Protein AF-A0A0F9JG13-F1 (afdb_monomer_lite)

InterPro domains:
  IPR002711 HNH endonuclease [PF01844] (122-160)
  IPR003615 HNH nuclease [SM00507] (109-158)
  IPR003615 HNH nuclease [cd00085] (122-160)

Radius of gyration: 22.83 Å; chains: 1; bounding box: 49×35×65 Å

Secondary structure (DSSP, 8-state):
----HHHH-B-SSSSBHHHHHHHHHHHHHTTSS----HHHHHHHHHHHHHHHHHH-HHHHHHHHHHHHTS-HHHHHHHHHHHHHHHHTHHHHHHHHHHHHTT-PPPPHHHHHHHHHHH-SB-TTTSSBP-EEEESS-GGGT--SSGGGEEEE-HHHHHHHTTS-THHHH----------

Foldseek 3Di:
DDDDCQQQPDFPDLDGNVVVVVVVVVVVVVPDDPDDPPVSVVVVVVVVVVVCCVVPVVVVVVVVVVVVPDPPVVVVVVVVVVVVCVVCQQQVVQVVVCVVVVHDGADSVLVVVQCVVAPQAAPQHRHGFRYKAFQQDVVNVGDNGNVRIHGHHPRVNVSCPNPHCCVRVPDDDRDDDDD

Structure (mmCIF, N/CA/C/O backbone):
data_AF-A0A0F9JG13-F1
#
_entry.id   AF-A0A0F9JG13-F1
#
loop_
_atom_site.group_PDB
_atom_site.id
_atom_site.type_symbol
_atom_site.label_atom_id
_atom_site.label_alt_id
_atom_site.label_comp_id
_atom_site.label_asym_id
_atom_site.label_entity_id
_atom_site.label_seq_id
_atom_site.pdbx_PDB_ins_code
_atom_site.Cartn_x
_atom_site.Cartn_y
_atom_site.Cartn_z
_atom_site.occupancy
_atom_site.B_iso_or_equiv
_atom_site.auth_seq_id
_atom_site.auth_comp_id
_atom_site.auth_asym_id
_atom_site.auth_atom_id
_atom_site.pdbx_PDB_model_num
ATOM 1 N N . GLN A 1 1 ? 19.042 -7.240 26.999 1.00 54.34 1 GLN A N 1
ATOM 2 C CA . GLN A 1 1 ? 18.610 -5.931 26.451 1.00 54.34 1 GLN A CA 1
ATOM 3 C C . GLN A 1 1 ? 17.111 -5.802 26.655 1.00 54.34 1 GLN A C 1
ATOM 5 O O . GLN A 1 1 ? 16.398 -6.739 26.314 1.00 54.34 1 GLN A O 1
ATOM 10 N N . GLN A 1 2 ? 16.645 -4.695 27.234 1.00 53.12 2 GLN A N 1
ATOM 11 C CA . GLN A 1 2 ? 15.216 -4.392 27.319 1.00 53.12 2 GLN A CA 1
ATOM 12 C C . GLN A 1 2 ? 14.778 -3.782 25.984 1.00 53.12 2 GLN A C 1
ATOM 14 O O . GLN A 1 2 ? 15.395 -2.830 25.510 1.00 53.12 2 GLN A O 1
ATOM 19 N N . HIS A 1 3 ? 13.766 -4.363 25.346 1.00 50.25 3 HIS A N 1
ATOM 20 C CA . HIS A 1 3 ? 13.196 -3.842 24.106 1.00 50.25 3 HIS A CA 1
ATOM 21 C C . HIS A 1 3 ? 11.785 -3.356 24.401 1.00 50.25 3 HIS A C 1
ATOM 23 O O . HIS A 1 3 ? 10.940 -4.142 24.826 1.00 50.25 3 HIS A O 1
ATOM 29 N N . ASP A 1 4 ? 11.533 -2.072 24.162 1.00 53.94 4 ASP A N 1
ATOM 30 C CA . ASP A 1 4 ? 10.196 -1.502 24.277 1.00 53.94 4 ASP A CA 1
ATOM 31 C C . ASP A 1 4 ? 9.314 -2.055 23.146 1.00 53.94 4 ASP A C 1
ATOM 33 O O . ASP A 1 4 ? 9.562 -1.828 21.957 1.00 53.94 4 ASP A O 1
ATOM 37 N N . THR A 1 5 ? 8.289 -2.825 23.504 1.00 51.59 5 THR A N 1
ATOM 38 C CA . THR A 1 5 ? 7.343 -3.418 22.553 1.00 51.59 5 THR A CA 1
ATOM 39 C C . THR A 1 5 ? 6.406 -2.394 21.921 1.00 51.59 5 THR A C 1
ATOM 41 O O . THR A 1 5 ? 5.788 -2.714 20.911 1.00 51.59 5 THR A O 1
ATOM 44 N N . HIS A 1 6 ? 6.303 -1.180 22.467 1.00 47.06 6 HIS A N 1
ATOM 45 C CA . HIS A 1 6 ? 5.580 -0.068 21.852 1.00 47.06 6 HIS A CA 1
ATOM 46 C C . HIS A 1 6 ? 6.357 0.500 20.658 1.00 47.06 6 HIS A C 1
ATOM 48 O O . HIS A 1 6 ? 5.788 0.729 19.595 1.00 47.06 6 HIS A O 1
ATOM 54 N N . ILE A 1 7 ? 7.679 0.628 20.803 1.00 50.12 7 ILE A N 1
ATOM 55 C CA . ILE A 1 7 ? 8.580 1.100 19.741 1.00 50.12 7 ILE A CA 1
ATOM 56 C C . ILE A 1 7 ? 8.850 -0.013 18.722 1.00 50.12 7 ILE A C 1
ATOM 58 O O . ILE A 1 7 ? 8.889 0.218 17.516 1.00 50.12 7 ILE A O 1
ATOM 62 N N . THR A 1 8 ? 9.034 -1.248 19.193 1.00 50.69 8 THR A N 1
ATOM 63 C CA . THR A 1 8 ? 9.422 -2.367 18.325 1.00 50.69 8 THR A CA 1
ATOM 64 C C . THR A 1 8 ? 8.219 -3.135 17.773 1.00 50.69 8 THR A C 1
ATOM 66 O O . THR A 1 8 ? 8.295 -3.654 16.668 1.00 50.69 8 THR A O 1
ATOM 69 N N . GLY A 1 9 ? 7.071 -3.170 18.447 1.00 51.19 9 GLY A N 1
ATOM 70 C CA . GLY A 1 9 ? 5.891 -3.937 18.032 1.00 51.19 9 GLY A CA 1
ATOM 71 C C . GLY A 1 9 ? 5.963 -5.437 18.371 1.00 51.19 9 GLY A C 1
ATOM 72 O O . GLY A 1 9 ? 7.039 -6.032 18.499 1.00 51.19 9 GLY A O 1
ATOM 73 N N . ARG A 1 10 ? 4.789 -6.070 18.511 1.00 49.38 10 ARG A N 1
ATOM 74 C CA . ARG A 1 10 ? 4.607 -7.515 18.767 1.00 49.38 10 ARG A CA 1
ATOM 75 C C . ARG A 1 10 ? 4.435 -8.327 17.479 1.00 49.38 10 ARG A C 1
ATOM 77 O O . ARG A 1 10 ? 3.738 -7.894 16.559 1.00 49.38 10 ARG A O 1
ATOM 84 N N . TYR A 1 11 ? 5.013 -9.528 17.444 1.00 51.22 11 TYR A N 1
ATOM 85 C CA . TYR A 1 11 ? 4.751 -10.544 16.413 1.00 51.22 11 TYR A CA 1
ATOM 86 C C . TYR A 1 11 ? 3.853 -11.657 16.980 1.00 51.22 11 TYR A C 1
ATOM 88 O O . TYR A 1 11 ? 3.540 -11.659 18.164 1.00 51.22 11 TYR A O 1
ATOM 96 N N . ALA A 1 12 ? 3.399 -12.587 16.132 1.00 48.59 12 ALA A N 1
ATOM 97 C CA . ALA A 1 12 ? 2.543 -13.717 16.525 1.00 48.59 12 ALA A CA 1
ATOM 98 C C . ALA A 1 12 ? 3.195 -14.680 17.546 1.00 48.59 12 ALA A C 1
ATOM 100 O O . ALA A 1 12 ? 2.508 -15.501 18.146 1.00 48.59 12 ALA A O 1
ATOM 101 N N . SER A 1 13 ? 4.512 -14.589 17.747 1.00 50.50 13 SER A N 1
ATOM 102 C CA . SER A 1 13 ? 5.234 -15.230 18.845 1.00 50.50 13 SER A CA 1
ATOM 103 C C . SER A 1 13 ? 5.288 -14.284 20.048 1.00 50.50 13 SER A C 1
ATOM 105 O O . SER A 1 13 ? 5.313 -13.070 19.885 1.00 50.50 13 SER A O 1
ATOM 107 N N . TYR A 1 14 ? 5.362 -14.815 21.268 1.00 55.53 14 TYR A N 1
ATOM 108 C CA . TYR A 1 14 ? 5.444 -14.058 22.530 1.00 55.53 14 TYR A CA 1
ATOM 109 C C . TYR A 1 14 ? 6.688 -13.132 22.676 1.00 55.53 14 TYR A C 1
ATOM 111 O O . TYR A 1 14 ? 7.057 -12.768 23.786 1.00 55.53 14 TYR A O 1
ATOM 119 N N . ARG A 1 15 ? 7.366 -12.753 21.582 1.00 56.88 15 ARG A N 1
ATOM 120 C CA . ARG A 1 15 ? 8.582 -11.929 21.533 1.00 56.88 15 ARG A CA 1
ATOM 121 C C . ARG A 1 15 ? 8.359 -10.608 20.778 1.00 56.88 15 ARG A C 1
ATOM 123 O O . ARG A 1 15 ? 7.473 -10.487 19.932 1.00 56.88 15 ARG A O 1
ATOM 130 N N . CYS A 1 16 ? 9.191 -9.604 21.069 1.00 64.19 16 CYS A N 1
ATOM 131 C CA . CYS A 1 16 ? 9.202 -8.335 20.332 1.00 64.19 16 CYS A CA 1
ATOM 132 C C . CYS A 1 16 ? 9.786 -8.494 18.909 1.00 64.19 16 CYS A C 1
ATOM 134 O O . CYS A 1 16 ? 10.457 -9.488 18.599 1.00 64.19 16 CYS A O 1
ATOM 136 N N . LYS A 1 17 ? 9.558 -7.497 18.041 1.00 61.84 17 LYS A N 1
ATOM 137 C CA . LYS A 1 17 ? 10.073 -7.442 16.655 1.00 61.84 17 LYS A CA 1
ATOM 138 C C . LYS A 1 17 ? 11.575 -7.648 16.554 1.00 61.84 17 LYS A C 1
ATOM 140 O O . LYS A 1 17 ? 12.013 -8.422 15.710 1.00 61.84 17 LYS A O 1
ATOM 145 N N . GLU A 1 18 ? 12.352 -6.986 17.406 1.00 65.50 18 GLU A N 1
ATOM 146 C CA . GLU A 1 18 ? 13.815 -7.051 17.344 1.00 65.50 18 GLU A CA 1
ATOM 147 C C . GLU A 1 18 ? 14.339 -8.428 17.764 1.00 65.50 18 GLU A C 1
ATOM 149 O O . GLU A 1 18 ? 15.128 -9.034 17.042 1.00 65.50 18 GLU A O 1
ATOM 154 N N . CYS A 1 19 ? 13.805 -9.009 18.842 1.00 67.38 19 CYS A N 1
ATOM 155 C CA . CYS A 1 19 ? 14.145 -10.378 19.237 1.00 67.38 19 CYS A CA 1
ATOM 156 C C . CYS A 1 19 ? 13.753 -11.414 18.169 1.00 67.38 19 CYS A C 1
ATOM 158 O O . CYS A 1 19 ? 14.489 -12.367 17.936 1.00 67.38 19 CYS A O 1
ATOM 160 N N . THR A 1 20 ? 12.614 -11.226 17.498 1.00 67.94 20 THR A N 1
ATOM 161 C CA . THR A 1 20 ? 12.147 -12.140 16.441 1.00 67.94 20 THR A CA 1
ATOM 162 C C . THR A 1 20 ? 13.020 -12.057 15.185 1.00 67.94 20 THR A C 1
ATOM 164 O O . THR A 1 20 ? 13.311 -13.082 14.567 1.00 67.94 20 THR A O 1
ATOM 167 N N . LYS A 1 21 ? 13.461 -10.849 14.803 1.00 68.56 21 LYS A N 1
ATOM 168 C CA . LYS A 1 21 ? 14.398 -10.645 13.687 1.00 68.56 21 LYS A CA 1
ATOM 169 C C . LYS A 1 21 ? 15.750 -11.294 13.959 1.00 68.56 21 LYS A C 1
ATOM 171 O O . LYS A 1 21 ? 16.298 -11.901 13.044 1.00 68.56 21 LYS A O 1
ATOM 176 N N . GLU A 1 22 ? 16.265 -11.181 15.181 1.00 66.94 22 GLU A N 1
ATOM 177 C CA . GLU A 1 22 ? 17.553 -11.773 15.547 1.00 66.94 22 GLU A CA 1
ATOM 178 C C . GLU A 1 22 ? 17.496 -13.304 15.490 1.00 66.94 22 GLU A C 1
ATOM 180 O O . GLU A 1 22 ? 18.314 -13.922 14.814 1.00 66.94 22 GLU A O 1
ATOM 185 N N . ASP A 1 23 ? 16.465 -13.917 16.080 1.00 65.81 23 ASP A N 1
ATOM 186 C CA . ASP A 1 23 ? 16.258 -15.370 16.019 1.00 65.81 23 ASP A CA 1
ATOM 187 C C . ASP A 1 23 ? 16.153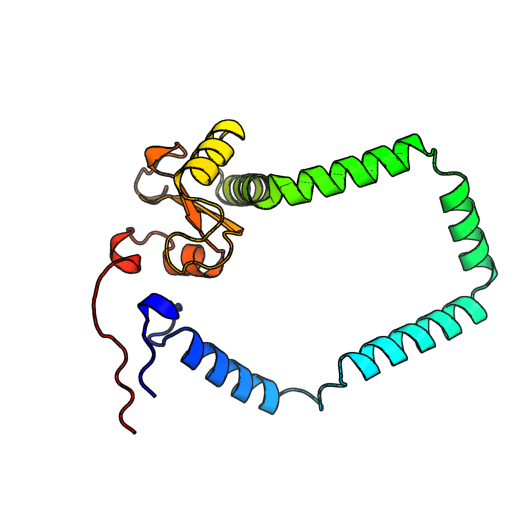 -15.864 14.560 1.00 65.81 23 ASP A C 1
ATOM 189 O O . ASP A 1 23 ? 16.778 -16.856 14.174 1.00 65.81 23 ASP A O 1
ATOM 193 N N . ALA A 1 24 ? 15.397 -15.149 13.717 1.00 64.12 24 ALA A N 1
ATOM 194 C CA . ALA A 1 24 ? 15.260 -15.466 12.296 1.00 64.12 24 ALA A CA 1
ATOM 195 C C . ALA A 1 24 ? 16.578 -15.282 11.527 1.00 64.12 24 ALA A C 1
ATOM 197 O O . ALA A 1 24 ? 16.895 -16.089 10.654 1.00 64.12 24 ALA A O 1
ATOM 198 N N . ARG A 1 25 ? 17.366 -14.252 11.858 1.00 62.47 25 ARG A N 1
ATOM 199 C CA . ARG A 1 25 ? 18.692 -14.000 11.282 1.00 62.47 25 ARG A CA 1
ATOM 200 C C . ARG A 1 25 ? 19.663 -15.119 11.650 1.00 62.47 25 ARG A C 1
ATOM 202 O O . ARG A 1 25 ? 20.322 -15.631 10.752 1.00 62.47 25 ARG A O 1
ATOM 209 N N . VAL A 1 26 ? 19.708 -15.550 12.911 1.00 60.06 26 VAL A N 1
ATOM 210 C CA . VAL A 1 26 ? 20.551 -16.668 13.372 1.00 60.06 26 VAL A CA 1
ATOM 211 C C . VAL A 1 26 ? 20.172 -17.970 12.659 1.00 60.06 26 VAL A C 1
ATOM 213 O O . VAL A 1 26 ? 21.039 -18.653 12.113 1.00 60.06 26 VAL A O 1
ATOM 216 N N . GLN A 1 27 ? 18.876 -18.286 12.574 1.00 58.69 27 GLN A N 1
ATOM 217 C CA . GLN A 1 27 ? 18.400 -19.481 11.866 1.00 58.69 27 GLN A CA 1
ATOM 218 C C . GLN A 1 27 ? 18.644 -19.431 10.350 1.00 58.69 27 GLN A C 1
ATOM 220 O O . GLN A 1 27 ? 18.899 -20.466 9.734 1.00 58.69 27 GLN A O 1
ATOM 225 N N . TYR A 1 28 ? 18.553 -18.249 9.739 1.00 56.16 28 TYR A N 1
ATOM 226 C CA . TYR A 1 28 ? 18.817 -18.046 8.316 1.00 56.16 28 TYR A CA 1
ATOM 227 C C . TYR A 1 28 ? 20.315 -18.160 8.009 1.00 56.16 28 TYR A C 1
ATOM 229 O O . TYR A 1 28 ? 20.697 -18.914 7.120 1.00 56.16 28 TYR A O 1
ATOM 237 N N . VAL A 1 29 ? 21.180 -17.497 8.782 1.00 56.84 29 VAL A N 1
ATOM 238 C CA . VAL A 1 29 ? 22.645 -17.573 8.628 1.00 56.84 29 VAL A CA 1
ATOM 239 C C . VAL A 1 29 ? 23.152 -19.012 8.785 1.00 56.84 29 VAL A C 1
ATOM 241 O O . VAL A 1 29 ? 24.059 -19.415 8.065 1.00 56.84 29 VAL A O 1
ATOM 244 N N . ALA A 1 30 ? 22.517 -19.822 9.636 1.00 55.44 30 ALA A N 1
ATOM 245 C CA . ALA A 1 30 ? 22.840 -21.240 9.793 1.00 55.44 30 ALA A CA 1
ATOM 246 C C . ALA A 1 30 ? 22.446 -22.136 8.593 1.00 55.44 30 ALA A C 1
ATOM 248 O O . ALA A 1 30 ? 22.933 -23.261 8.501 1.00 55.44 30 ALA A O 1
ATOM 249 N N . LYS A 1 31 ? 21.564 -21.686 7.684 1.00 53.22 31 LYS A N 1
ATOM 250 C CA . LYS A 1 31 ? 20.985 -22.524 6.610 1.00 53.22 31 LYS A CA 1
ATOM 251 C C . LYS A 1 31 ? 21.450 -22.192 5.192 1.00 53.22 31 LYS A C 1
ATOM 253 O O . LYS A 1 31 ? 21.249 -23.019 4.303 1.00 53.22 31 LYS A O 1
ATOM 258 N N . VAL A 1 32 ? 22.019 -21.014 4.932 1.00 47.81 32 VAL A N 1
ATOM 259 C CA . VAL A 1 32 ? 22.288 -20.564 3.555 1.00 47.81 32 VAL A CA 1
ATOM 260 C C . VAL A 1 32 ? 23.791 -20.445 3.294 1.00 47.81 32 VAL A C 1
ATOM 262 O O . VAL A 1 32 ? 24.503 -19.774 4.035 1.00 47.81 32 VAL A O 1
ATOM 265 N N . ARG A 1 33 ? 24.250 -21.092 2.206 1.00 46.41 33 ARG A N 1
ATOM 266 C CA . ARG A 1 33 ? 25.529 -20.865 1.493 1.00 46.41 33 ARG A CA 1
ATOM 267 C C . ARG A 1 33 ? 25.949 -19.386 1.602 1.00 46.41 33 ARG A C 1
ATOM 269 O O . ARG A 1 33 ? 25.053 -18.550 1.463 1.00 46.41 33 ARG A O 1
ATOM 276 N N . PRO A 1 34 ? 27.244 -19.051 1.816 1.00 49.06 34 PRO A N 1
ATOM 277 C CA . PRO A 1 34 ? 27.669 -17.690 2.144 1.00 49.06 34 PRO A CA 1
ATOM 278 C C . PRO A 1 34 ? 27.003 -16.677 1.207 1.00 49.06 34 PRO A C 1
ATOM 280 O O . PRO A 1 34 ? 27.058 -16.865 -0.015 1.00 49.06 34 PRO A O 1
ATOM 283 N N . PRO A 1 35 ? 26.305 -15.664 1.754 1.00 55.06 35 PRO A N 1
ATOM 284 C CA . PRO A 1 35 ? 25.582 -14.716 0.934 1.00 55.06 35 PRO A CA 1
ATOM 285 C C . PRO A 1 35 ? 26.617 -13.916 0.156 1.00 55.06 35 PRO A C 1
ATOM 287 O O . PRO A 1 35 ? 27.359 -13.127 0.736 1.00 55.06 35 PRO A O 1
ATOM 290 N N . LEU A 1 36 ? 26.666 -14.137 -1.158 1.00 55.62 36 LEU A N 1
ATOM 291 C CA . LEU A 1 36 ? 27.327 -13.208 -2.065 1.00 55.62 36 LEU A CA 1
ATOM 292 C C . LEU A 1 36 ? 26.831 -11.799 -1.719 1.00 55.62 36 LEU A C 1
ATOM 294 O O . LEU A 1 36 ? 25.626 -11.579 -1.547 1.00 55.62 36 LEU A O 1
ATOM 298 N N . SER A 1 37 ? 27.755 -10.857 -1.591 1.00 60.16 37 SER A N 1
ATOM 299 C CA . SER A 1 37 ? 27.453 -9.450 -1.373 1.00 60.16 37 SER A CA 1
ATOM 300 C C . SER A 1 37 ? 26.514 -8.921 -2.462 1.00 60.16 37 SER A C 1
ATOM 302 O O . SER A 1 37 ? 26.417 -9.453 -3.575 1.00 60.16 37 SER A O 1
ATOM 304 N N . SER A 1 38 ? 25.805 -7.833 -2.156 1.00 56.41 38 SER A N 1
ATOM 305 C CA . SER A 1 38 ? 24.952 -7.160 -3.144 1.00 56.41 38 SER A CA 1
ATOM 306 C C . SER A 1 38 ? 25.746 -6.774 -4.398 1.00 56.41 38 SER A C 1
ATOM 308 O O . SER A 1 38 ? 25.213 -6.803 -5.506 1.00 56.41 38 SER A O 1
ATOM 310 N N . GLU A 1 39 ? 27.022 -6.449 -4.230 1.00 56.78 39 GLU A N 1
ATOM 311 C CA . GLU A 1 39 ? 27.979 -6.109 -5.275 1.00 56.78 39 GLU A CA 1
ATOM 312 C C . GLU A 1 39 ? 28.338 -7.333 -6.124 1.00 56.78 39 GLU A C 1
ATOM 314 O O . GLU A 1 39 ? 28.243 -7.246 -7.346 1.00 56.78 39 GLU A O 1
ATOM 319 N N . GLU A 1 40 ? 28.618 -8.491 -5.520 1.00 57.44 40 GLU A N 1
ATOM 320 C CA . GLU A 1 40 ? 28.856 -9.754 -6.239 1.00 57.44 40 GLU A CA 1
ATOM 321 C C . GLU A 1 40 ? 27.613 -10.221 -7.011 1.00 57.44 40 GLU A C 1
ATOM 323 O O . GLU A 1 40 ? 27.715 -10.649 -8.162 1.00 57.44 40 GLU A O 1
ATOM 328 N N . LEU A 1 41 ? 26.412 -10.064 -6.441 1.00 60.94 41 LEU A N 1
ATOM 329 C CA . LEU A 1 41 ? 25.151 -10.368 -7.129 1.00 60.94 41 LEU A CA 1
ATOM 330 C C . LEU A 1 41 ? 24.887 -9.421 -8.312 1.00 60.94 41 LEU A C 1
ATOM 332 O O . LEU A 1 41 ? 24.406 -9.853 -9.364 1.00 60.94 41 LEU A O 1
ATOM 336 N N . LYS A 1 42 ? 25.196 -8.125 -8.164 1.00 64.50 42 LYS A N 1
ATOM 337 C CA . LYS A 1 42 ? 25.101 -7.132 -9.251 1.00 64.50 42 LYS A CA 1
ATOM 338 C C . LYS A 1 42 ? 26.146 -7.393 -10.336 1.00 64.50 42 LYS A C 1
ATOM 340 O O . LYS A 1 42 ? 25.822 -7.250 -11.514 1.00 64.50 42 LYS A O 1
ATOM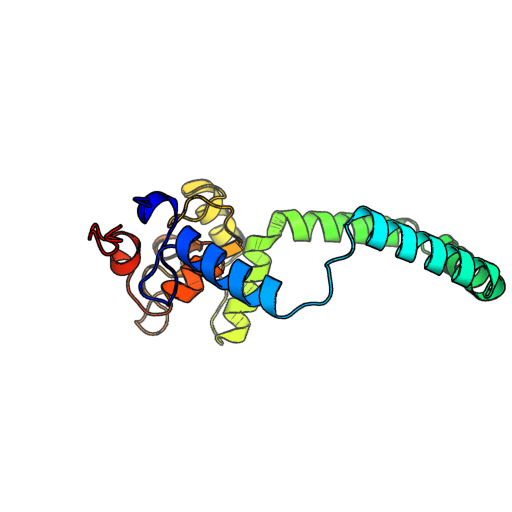 345 N N . MET A 1 43 ? 27.370 -7.755 -9.957 1.00 61.50 43 MET A N 1
ATOM 346 C CA . MET A 1 43 ? 28.476 -8.038 -10.872 1.00 61.50 43 MET A CA 1
ATOM 347 C C . MET A 1 43 ? 28.182 -9.291 -11.696 1.00 61.50 43 MET A C 1
ATOM 349 O O . MET A 1 43 ? 28.171 -9.210 -12.920 1.00 61.50 43 MET A O 1
ATOM 353 N N . ASN A 1 44 ? 27.750 -10.374 -11.046 1.00 73.94 44 ASN A N 1
ATOM 354 C CA . ASN A 1 44 ? 27.308 -11.601 -11.709 1.00 73.94 44 ASN A CA 1
ATOM 355 C C . ASN A 1 44 ? 26.115 -11.343 -12.653 1.00 73.94 44 ASN A C 1
ATOM 357 O O . ASN A 1 44 ? 26.091 -11.813 -13.787 1.00 73.94 44 ASN A O 1
ATOM 361 N N . ARG A 1 45 ? 25.152 -10.491 -12.258 1.00 74.00 45 ARG A N 1
ATOM 362 C CA . ARG A 1 45 ? 24.063 -10.066 -13.157 1.00 74.00 45 ARG A CA 1
ATOM 363 C C . ARG A 1 45 ? 24.580 -9.302 -14.378 1.00 74.00 45 ARG A C 1
ATOM 365 O O . ARG A 1 45 ? 24.112 -9.562 -15.481 1.00 74.00 45 ARG A O 1
ATOM 372 N N . ARG A 1 46 ? 25.506 -8.356 -14.202 1.00 76.50 46 ARG A N 1
ATOM 373 C CA . ARG A 1 46 ? 26.082 -7.570 -15.308 1.00 76.50 46 ARG A CA 1
ATOM 374 C C . ARG A 1 46 ? 26.878 -8.448 -16.264 1.00 76.50 46 ARG A C 1
ATOM 376 O O . ARG A 1 46 ? 26.713 -8.312 -17.472 1.00 76.50 46 ARG A O 1
ATOM 383 N N . GLU A 1 47 ? 27.695 -9.348 -15.734 1.00 79.19 47 GLU A N 1
ATOM 384 C CA . GLU A 1 47 ? 28.480 -10.308 -16.510 1.00 79.19 47 GLU A CA 1
ATOM 385 C C . GLU A 1 47 ? 27.575 -11.269 -17.279 1.00 79.19 47 GLU A C 1
ATOM 387 O O . GLU A 1 47 ? 27.740 -11.434 -18.487 1.00 79.19 47 GLU A O 1
ATOM 392 N N . TYR A 1 48 ? 26.550 -11.814 -16.619 1.00 77.50 48 TYR A N 1
ATOM 393 C CA . TYR A 1 48 ? 25.524 -12.632 -17.257 1.00 77.50 48 TYR A CA 1
ATOM 394 C C . TYR A 1 48 ? 24.782 -11.864 -18.357 1.00 77.50 48 TYR A C 1
ATOM 396 O O . TYR A 1 48 ? 24.643 -12.361 -19.472 1.00 77.50 48 TYR A O 1
ATOM 404 N N . GLU A 1 49 ? 24.323 -10.639 -18.087 1.00 78.81 49 GLU A N 1
ATOM 405 C CA . GLU A 1 49 ? 23.634 -9.811 -19.079 1.00 78.81 49 GLU A CA 1
ATOM 406 C C . GLU A 1 49 ? 24.546 -9.463 -20.260 1.00 78.81 49 GLU A C 1
ATOM 408 O O . GLU A 1 49 ? 24.088 -9.475 -21.404 1.00 78.81 49 GLU A O 1
ATOM 413 N N . TYR A 1 50 ? 25.826 -9.178 -20.012 1.00 84.94 50 TYR A N 1
ATOM 414 C CA . TYR A 1 50 ? 26.819 -8.937 -21.053 1.00 84.94 50 TYR A CA 1
ATOM 415 C C . TYR A 1 50 ? 27.039 -10.190 -21.909 1.00 84.94 50 TYR A C 1
ATOM 417 O O . TYR A 1 50 ? 26.897 -10.124 -23.132 1.00 84.94 50 TYR A O 1
ATOM 425 N N . ALA A 1 51 ? 27.301 -11.342 -21.284 1.00 83.75 51 ALA A N 1
ATOM 426 C CA . ALA A 1 51 ? 27.479 -12.621 -21.965 1.00 83.75 51 ALA A CA 1
ATOM 427 C C . ALA A 1 51 ? 26.227 -13.021 -22.763 1.00 83.75 51 ALA A C 1
ATOM 429 O O . ALA A 1 51 ? 26.331 -13.442 -23.918 1.00 83.75 51 ALA A O 1
ATOM 430 N N . TRP A 1 52 ? 25.032 -12.814 -22.202 1.00 85.38 52 TRP A N 1
ATOM 431 C CA . TRP A 1 52 ? 23.756 -13.066 -22.870 1.00 85.38 52 TRP A CA 1
ATOM 432 C C . TRP A 1 52 ? 23.557 -12.140 -24.072 1.00 85.38 52 TRP A C 1
ATOM 434 O O . TRP A 1 52 ? 23.227 -12.609 -25.158 1.00 85.38 52 TRP A O 1
ATOM 444 N N . ARG A 1 53 ? 23.805 -10.830 -23.927 1.00 88.56 53 ARG A N 1
ATOM 445 C CA . ARG A 1 53 ? 23.681 -9.859 -25.031 1.00 88.56 53 ARG A CA 1
ATOM 446 C C . ARG A 1 53 ? 24.682 -10.141 -26.149 1.00 88.56 53 ARG A C 1
ATOM 448 O O . ARG A 1 53 ? 24.307 -10.057 -27.317 1.00 88.56 53 ARG A O 1
ATOM 455 N N . LYS A 1 54 ? 25.922 -10.502 -25.796 1.00 91.19 54 LYS A N 1
ATOM 456 C CA . LYS A 1 54 ? 26.991 -10.867 -26.739 1.00 91.19 54 LYS A CA 1
ATOM 457 C C . LYS A 1 54 ? 26.654 -12.146 -27.508 1.00 91.19 54 LYS A C 1
ATOM 459 O O . LYS A 1 54 ? 26.868 -12.195 -28.713 1.00 91.19 54 LYS A O 1
ATOM 464 N N . SER A 1 55 ? 26.082 -13.144 -26.833 1.00 86.06 55 SER A N 1
ATOM 465 C CA . SER A 1 55 ? 25.656 -14.412 -27.447 1.00 86.06 55 SER A CA 1
ATOM 466 C C . SER A 1 55 ? 24.290 -14.350 -28.149 1.00 86.06 55 SER A C 1
ATOM 468 O O . SER A 1 55 ? 23.978 -15.235 -28.937 1.00 86.06 55 SER A O 1
ATOM 470 N N . ASN A 1 56 ? 23.471 -13.312 -27.918 1.00 89.94 56 ASN A N 1
ATOM 471 C CA . ASN A 1 56 ? 22.128 -13.160 -28.506 1.00 89.94 56 ASN A CA 1
ATOM 472 C C . ASN A 1 56 ? 21.926 -11.805 -29.239 1.00 89.94 56 ASN A C 1
ATOM 474 O O . ASN A 1 56 ? 20.939 -11.101 -28.979 1.00 89.94 56 ASN A O 1
ATOM 478 N N . PRO A 1 57 ? 22.797 -11.411 -30.190 1.00 91.44 57 PRO A N 1
ATOM 479 C CA . PRO A 1 57 ? 22.779 -10.070 -30.789 1.00 91.44 57 PRO A CA 1
ATOM 480 C C . PRO A 1 57 ? 21.526 -9.784 -31.630 1.00 91.44 57 PRO A C 1
ATOM 482 O O . PRO A 1 57 ? 21.078 -8.640 -31.731 1.00 91.44 57 PRO A O 1
ATOM 485 N N . GLU A 1 58 ? 20.935 -10.806 -32.249 1.00 91.12 58 GLU A N 1
ATOM 486 C CA . GLU A 1 58 ? 19.696 -10.663 -33.017 1.00 91.12 58 GLU A CA 1
ATOM 487 C C . GLU A 1 58 ? 18.492 -10.383 -32.103 1.00 91.12 58 GLU A C 1
ATOM 489 O O . GLU A 1 58 ? 17.733 -9.445 -32.351 1.00 91.12 58 GLU A O 1
ATOM 494 N N . LYS A 1 59 ? 18.360 -11.112 -30.984 1.00 88.00 59 LYS A N 1
ATOM 495 C CA . LYS A 1 59 ? 17.285 -10.887 -30.001 1.00 88.00 59 LYS A CA 1
ATOM 496 C C . LYS A 1 59 ? 17.372 -9.494 -29.386 1.00 88.00 59 LYS A C 1
ATOM 498 O O . LYS A 1 59 ? 16.349 -8.824 -29.255 1.00 88.00 59 LYS A O 1
ATOM 503 N N . VAL A 1 60 ? 18.583 -9.027 -29.065 1.00 89.88 60 VAL A N 1
ATOM 504 C CA . VAL A 1 60 ? 18.813 -7.661 -28.562 1.00 89.88 60 VAL A CA 1
ATOM 505 C C . VAL A 1 60 ? 18.338 -6.620 -29.580 1.00 89.88 60 VAL A C 1
ATOM 507 O O . VAL A 1 60 ? 17.584 -5.712 -29.220 1.00 89.88 60 VAL A O 1
ATOM 510 N N . ARG A 1 61 ? 18.705 -6.773 -30.861 1.00 91.75 61 ARG A N 1
ATOM 511 C CA . ARG A 1 61 ? 18.224 -5.899 -31.946 1.00 91.75 61 ARG A CA 1
ATOM 512 C C . ARG A 1 61 ? 16.703 -5.956 -32.092 1.00 91.75 61 ARG A C 1
ATOM 514 O O . ARG A 1 61 ? 16.064 -4.909 -32.204 1.00 91.75 61 ARG A O 1
ATOM 521 N N . GLY A 1 62 ? 16.117 -7.149 -32.011 1.00 90.62 62 GLY A N 1
ATOM 522 C CA . GLY A 1 62 ? 14.672 -7.360 -32.037 1.00 90.62 62 GLY A CA 1
ATOM 523 C C . GLY A 1 62 ? 13.942 -6.644 -30.897 1.00 90.62 62 GLY A C 1
ATOM 524 O O . GLY A 1 62 ? 12.927 -5.991 -31.135 1.00 90.62 62 GLY A O 1
ATOM 525 N N . TYR A 1 63 ? 14.469 -6.689 -29.670 1.00 83.44 63 TYR A N 1
ATOM 526 C CA . TYR A 1 63 ? 13.916 -5.939 -28.537 1.00 83.44 63 TYR A CA 1
ATOM 527 C C . TYR A 1 63 ? 14.054 -4.425 -28.712 1.00 83.44 63 TYR A C 1
ATOM 529 O O . TYR A 1 63 ? 13.091 -3.698 -28.469 1.00 83.44 63 TYR A O 1
ATOM 537 N N . ALA A 1 64 ? 15.210 -3.945 -29.180 1.00 86.38 64 ALA A N 1
ATOM 538 C CA . ALA A 1 64 ? 15.432 -2.524 -29.438 1.00 86.38 64 ALA A CA 1
ATOM 539 C C . ALA A 1 64 ? 14.494 -1.978 -30.529 1.00 86.38 64 ALA A C 1
ATOM 541 O O . ALA A 1 64 ? 14.020 -0.847 -30.423 1.00 86.38 64 ALA A O 1
ATOM 542 N N . ARG A 1 65 ? 14.199 -2.778 -31.564 1.00 90.25 65 ARG A N 1
ATOM 543 C CA . ARG A 1 65 ? 13.204 -2.449 -32.595 1.00 90.25 65 ARG A CA 1
ATOM 544 C C . ARG A 1 65 ? 11.797 -2.376 -31.998 1.00 90.25 65 ARG A C 1
ATOM 546 O O . ARG A 1 65 ? 11.179 -1.319 -32.063 1.00 90.25 65 ARG A O 1
ATOM 553 N N . LYS A 1 66 ? 11.358 -3.429 -31.294 1.00 87.31 66 LYS A N 1
ATOM 554 C CA . LYS A 1 66 ? 10.053 -3.466 -30.604 1.00 87.31 66 LYS A CA 1
ATOM 555 C C . LYS A 1 66 ? 9.861 -2.298 -29.635 1.00 87.31 66 LYS A C 1
ATOM 557 O O . LYS A 1 66 ? 8.742 -1.838 -29.448 1.00 87.31 66 LYS A O 1
ATOM 562 N N . TYR A 1 67 ? 10.924 -1.842 -28.971 1.00 82.69 67 TYR A N 1
ATOM 563 C CA . TYR A 1 67 ? 10.857 -0.688 -28.077 1.00 82.69 67 TYR A CA 1
ATOM 564 C C . TYR A 1 67 ? 10.719 0.635 -28.843 1.00 82.69 67 TYR A C 1
ATOM 566 O O . TYR A 1 67 ? 9.910 1.466 -28.446 1.00 82.69 67 TYR A O 1
ATOM 574 N N . ARG A 1 68 ? 11.456 0.818 -29.949 1.00 84.75 68 ARG A N 1
ATOM 575 C CA . ARG A 1 68 ? 11.365 2.014 -30.809 1.00 84.75 68 ARG A CA 1
ATOM 576 C C . ARG A 1 68 ? 10.014 2.148 -31.511 1.00 84.75 68 ARG A C 1
ATOM 578 O O . ARG A 1 68 ? 9.516 3.256 -31.650 1.00 84.75 68 ARG A O 1
ATOM 585 N N . GLU A 1 69 ? 9.418 1.028 -31.904 1.00 89.25 69 GLU A N 1
ATOM 586 C CA . GLU A 1 69 ? 8.092 0.976 -32.534 1.00 89.25 69 GLU A CA 1
ATOM 587 C C . GLU A 1 69 ? 6.948 1.259 -31.548 1.00 89.25 69 GLU A C 1
ATOM 589 O O . GLU A 1 69 ? 5.818 1.505 -31.970 1.00 89.25 69 GLU A O 1
ATOM 594 N N . LYS A 1 70 ? 7.197 1.242 -30.226 1.00 85.56 70 LYS A N 1
ATOM 595 C CA . LYS A 1 70 ? 6.159 1.595 -29.252 1.00 85.56 70 LYS A CA 1
ATOM 596 C C . LYS A 1 70 ? 5.819 3.081 -29.378 1.00 85.56 70 LYS A C 1
ATOM 598 O O . LYS A 1 70 ? 6.698 3.921 -29.183 1.00 85.56 70 LYS A O 1
ATOM 603 N N . PRO A 1 71 ? 4.537 3.430 -29.587 1.00 89.75 71 PRO A N 1
ATOM 604 C CA . PRO A 1 71 ? 4.112 4.820 -29.583 1.00 89.75 71 PRO A CA 1
ATOM 605 C C . PRO A 1 71 ? 4.506 5.506 -28.273 1.00 89.75 71 PRO A C 1
ATOM 607 O O . PRO A 1 71 ? 4.244 4.971 -27.188 1.00 89.75 71 PRO A O 1
ATOM 610 N N . LYS A 1 72 ? 5.080 6.714 -28.361 1.00 85.12 72 LYS A N 1
ATOM 611 C CA . LYS A 1 72 ? 5.442 7.528 -27.185 1.00 85.12 72 LYS A CA 1
ATOM 612 C C . LYS A 1 72 ? 4.263 7.682 -26.216 1.00 85.12 72 LYS A C 1
ATOM 614 O O . LYS A 1 72 ? 4.455 7.589 -25.009 1.00 85.12 72 LYS A O 1
ATOM 619 N N . SER A 1 73 ? 3.040 7.812 -26.735 1.00 87.19 73 SER A N 1
ATOM 620 C CA . SER A 1 73 ? 1.804 7.877 -25.944 1.00 87.19 73 SER A CA 1
ATOM 621 C C . SER A 1 73 ? 1.597 6.661 -25.034 1.00 87.19 73 SER A C 1
ATOM 623 O O . SER A 1 73 ? 1.232 6.826 -23.873 1.00 87.19 73 SER A O 1
ATOM 625 N N . LYS A 1 74 ? 1.893 5.439 -25.501 1.00 85.81 74 LYS A N 1
ATOM 626 C CA . LYS A 1 74 ? 1.800 4.220 -24.675 1.00 85.81 74 LYS A CA 1
ATOM 627 C C . LYS A 1 74 ? 2.865 4.186 -23.580 1.00 85.81 74 LYS A C 1
ATOM 629 O O . LYS A 1 74 ? 2.594 3.700 -22.483 1.00 85.81 74 LYS A O 1
ATOM 634 N N . ILE A 1 75 ? 4.065 4.695 -23.864 1.00 84.31 75 ILE A N 1
ATOM 635 C CA . ILE A 1 75 ? 5.142 4.801 -22.870 1.00 84.31 75 ILE A CA 1
ATOM 636 C C . ILE A 1 75 ? 4.739 5.801 -21.785 1.00 84.31 75 ILE A C 1
ATOM 638 O O . ILE A 1 75 ? 4.758 5.451 -20.607 1.00 84.31 75 ILE A O 1
ATOM 642 N N . LEU A 1 76 ? 4.298 6.998 -22.179 1.00 84.88 76 LEU A N 1
ATOM 643 C CA . LEU A 1 76 ? 3.805 8.022 -21.258 1.00 84.88 76 LEU A CA 1
ATOM 644 C C . LEU A 1 76 ? 2.644 7.492 -20.412 1.00 84.88 76 LEU A C 1
ATOM 646 O O . LEU A 1 76 ? 2.706 7.564 -19.191 1.00 84.88 76 LEU A O 1
ATOM 650 N N . ALA A 1 77 ? 1.652 6.841 -21.027 1.00 88.12 77 ALA A N 1
ATOM 651 C CA . ALA A 1 77 ? 0.550 6.208 -20.304 1.00 88.12 77 ALA A CA 1
ATOM 652 C C . ALA A 1 77 ? 1.034 5.155 -19.292 1.00 88.12 77 ALA A C 1
ATOM 654 O O . ALA A 1 77 ? 0.498 5.067 -18.187 1.00 88.12 77 ALA A O 1
ATOM 655 N N . SER A 1 78 ? 2.065 4.370 -19.629 1.00 87.25 78 SER A N 1
ATOM 656 C CA . SER A 1 78 ? 2.666 3.414 -18.693 1.00 87.25 78 SER A CA 1
ATOM 657 C C . SER A 1 78 ? 3.356 4.105 -17.518 1.00 87.25 78 SER A C 1
ATOM 659 O O . SER A 1 78 ? 3.266 3.600 -16.401 1.00 87.25 78 SER A O 1
ATOM 661 N N . VAL A 1 79 ? 4.071 5.206 -17.750 1.00 87.69 79 VAL A N 1
ATOM 662 C CA . VAL A 1 79 ? 4.752 5.962 -16.688 1.00 87.69 79 VAL A CA 1
ATOM 663 C C . VAL A 1 79 ? 3.723 6.619 -15.774 1.00 87.69 79 VAL A C 1
ATOM 665 O O . VAL A 1 79 ? 3.787 6.433 -14.561 1.00 87.69 79 VAL A O 1
ATOM 668 N N . THR A 1 80 ? 2.719 7.287 -16.346 1.00 91.75 80 THR A N 1
ATOM 669 C CA . THR A 1 80 ? 1.606 7.886 -15.599 1.00 91.75 80 THR A CA 1
ATOM 670 C C . THR A 1 80 ? 0.872 6.840 -14.767 1.00 91.75 80 THR A C 1
ATOM 672 O O . THR A 1 80 ? 0.628 7.057 -13.584 1.00 91.75 80 THR A O 1
ATOM 675 N N . ARG A 1 81 ? 0.590 5.661 -15.342 1.00 90.88 81 ARG A N 1
ATOM 676 C CA . ARG A 1 81 ? -0.032 4.547 -14.614 1.00 90.88 81 ARG A CA 1
ATOM 677 C C . ARG A 1 81 ? 0.826 4.079 -13.443 1.00 90.88 81 ARG A C 1
ATOM 679 O O . ARG A 1 81 ? 0.284 3.871 -12.365 1.00 90.88 81 ARG A O 1
ATOM 686 N N . ARG A 1 82 ? 2.138 3.904 -13.637 1.00 90.88 82 ARG A N 1
ATOM 687 C CA . ARG A 1 82 ? 3.047 3.476 -12.559 1.00 90.88 82 ARG A CA 1
ATOM 688 C C . ARG A 1 82 ? 3.087 4.488 -11.423 1.00 90.88 82 ARG A C 1
ATOM 690 O O . ARG A 1 82 ? 2.969 4.087 -10.273 1.00 90.88 82 ARG A O 1
ATOM 697 N N . ARG A 1 83 ? 3.201 5.778 -11.750 1.00 93.06 83 ARG A N 1
ATOM 698 C CA . ARG A 1 83 ? 3.184 6.854 -10.755 1.00 93.06 83 ARG A CA 1
ATOM 699 C C . ARG A 1 83 ? 1.878 6.844 -9.966 1.00 93.06 83 ARG A C 1
ATOM 701 O O . ARG A 1 83 ? 1.906 6.757 -8.750 1.00 93.06 83 ARG A O 1
ATOM 708 N N . TRP A 1 84 ? 0.745 6.779 -10.664 1.00 92.94 84 TRP A N 1
ATOM 709 C CA . TRP A 1 84 ? -0.561 6.675 -10.018 1.00 92.94 84 TRP A CA 1
ATOM 710 C C . TRP A 1 84 ? -0.666 5.447 -9.102 1.00 92.94 84 TRP A C 1
ATOM 712 O O . TRP A 1 84 ? -1.158 5.562 -7.986 1.00 92.94 84 TRP A O 1
ATOM 722 N N . GLN A 1 85 ? -0.175 4.279 -9.530 1.00 93.31 85 GLN A N 1
ATOM 723 C CA . GLN A 1 85 ? -0.175 3.065 -8.703 1.00 93.31 85 GLN A CA 1
ATOM 724 C C . GLN A 1 85 ? 0.687 3.206 -7.448 1.00 93.31 85 GLN A C 1
ATOM 726 O O . GLN A 1 85 ? 0.313 2.686 -6.400 1.00 93.31 85 GLN A O 1
ATOM 731 N N . GLN A 1 86 ? 1.826 3.888 -7.558 1.00 90.75 86 GLN A N 1
ATOM 732 C CA . GLN A 1 86 ? 2.708 4.157 -6.429 1.00 90.75 86 GLN A CA 1
ATOM 733 C C . GLN A 1 86 ? 2.036 5.103 -5.429 1.00 90.75 86 GLN A C 1
ATOM 735 O O . GLN A 1 86 ? 1.927 4.755 -4.256 1.00 90.75 86 GLN A O 1
ATOM 740 N N . ASP A 1 87 ? 1.487 6.217 -5.913 1.00 90.75 87 ASP A N 1
ATOM 741 C CA . ASP A 1 87 ? 0.792 7.213 -5.088 1.00 90.75 87 ASP A CA 1
ATOM 742 C C . ASP A 1 87 ? -0.486 6.634 -4.446 1.00 90.75 87 ASP A C 1
ATOM 744 O O . ASP A 1 87 ? -0.891 7.037 -3.363 1.00 90.75 87 ASP A O 1
ATOM 748 N N . ASN A 1 88 ? -1.117 5.641 -5.085 1.00 94.44 88 ASN A N 1
ATOM 749 C CA . ASN A 1 88 ? -2.351 5.001 -4.615 1.00 94.44 88 ASN A CA 1
ATOM 750 C C . ASN A 1 88 ? -2.108 3.578 -4.082 1.00 94.44 88 ASN A C 1
ATOM 752 O O . ASN A 1 88 ? -3.022 2.749 -4.070 1.00 94.44 88 ASN A O 1
ATOM 756 N N . ARG A 1 89 ? -0.887 3.258 -3.633 1.00 95.19 89 ARG A N 1
ATOM 757 C CA . ARG A 1 89 ? -0.520 1.902 -3.194 1.00 95.19 89 ARG A CA 1
ATOM 758 C C . ARG A 1 89 ? -1.419 1.371 -2.072 1.00 95.19 89 ARG A C 1
ATOM 760 O O . ARG A 1 89 ? -1.856 0.224 -2.143 1.00 95.19 89 ARG A O 1
ATOM 767 N N . VAL A 1 90 ? -1.713 2.189 -1.057 1.00 95.88 90 VAL A N 1
ATOM 768 C CA . VAL A 1 90 ? -2.582 1.805 0.076 1.00 95.88 90 VAL A CA 1
ATOM 769 C C . VAL A 1 90 ? -3.998 1.486 -0.407 1.00 95.88 90 VAL A C 1
ATOM 771 O O . VAL A 1 90 ? -4.545 0.445 -0.048 1.00 95.88 90 VAL A O 1
ATOM 774 N N . TYR A 1 91 ? -4.553 2.323 -1.288 1.00 96.56 91 TYR A N 1
ATOM 775 C CA . TYR A 1 91 ? -5.861 2.105 -1.912 1.00 96.56 91 TYR A CA 1
ATOM 776 C C . TYR A 1 91 ? -5.904 0.807 -2.732 1.00 96.56 91 TYR A C 1
ATOM 778 O O . TYR A 1 91 ? -6.827 0.007 -2.593 1.00 96.56 91 TYR A O 1
ATOM 786 N N . LEU A 1 92 ? -4.878 0.545 -3.545 1.00 96.19 92 LEU A N 1
ATOM 787 C CA . LEU A 1 92 ? -4.806 -0.680 -4.345 1.00 96.19 92 LEU A CA 1
ATOM 788 C C . LEU A 1 92 ? -4.682 -1.938 -3.480 1.00 96.19 92 LEU A C 1
ATOM 790 O O . LEU A 1 92 ? -5.336 -2.944 -3.762 1.00 96.19 92 LEU A O 1
ATOM 794 N N . ASN A 1 93 ? -3.893 -1.877 -2.406 1.00 95.62 93 ASN A N 1
ATOM 795 C CA . ASN A 1 93 ? -3.785 -2.975 -1.450 1.00 95.62 93 ASN A CA 1
ATOM 796 C C . ASN A 1 93 ? -5.107 -3.210 -0.712 1.00 95.62 93 ASN A C 1
ATOM 798 O O . ASN A 1 93 ? -5.493 -4.361 -0.531 1.00 95.62 93 ASN A O 1
ATOM 802 N N . GLN A 1 94 ? -5.826 -2.147 -0.346 1.00 95.06 94 GLN A N 1
ATOM 803 C CA . GLN A 1 94 ? -7.155 -2.230 0.260 1.00 95.06 94 GLN A CA 1
ATOM 804 C C . GLN A 1 94 ? -8.164 -2.912 -0.682 1.00 95.06 94 GLN A C 1
ATOM 806 O O . GLN A 1 94 ? -8.903 -3.793 -0.248 1.00 95.06 94 GLN A O 1
ATOM 811 N N . ILE A 1 95 ? -8.164 -2.581 -1.979 1.00 96.50 95 ILE A N 1
ATOM 812 C CA . ILE A 1 95 ? -9.010 -3.275 -2.965 1.00 96.50 95 ILE A CA 1
ATOM 813 C C . ILE A 1 95 ? -8.651 -4.756 -3.046 1.00 96.50 95 ILE A C 1
ATOM 815 O O . ILE A 1 95 ? -9.537 -5.611 -3.083 1.00 96.50 95 ILE A O 1
ATOM 819 N N . HIS A 1 96 ? -7.355 -5.067 -3.098 1.00 94.44 96 HIS A N 1
ATOM 820 C CA . HIS A 1 96 ? -6.895 -6.447 -3.174 1.00 94.44 96 HIS A CA 1
ATOM 821 C C . HIS A 1 96 ? -7.351 -7.256 -1.953 1.00 94.44 96 HIS A C 1
ATOM 823 O O . HIS A 1 96 ? -7.926 -8.330 -2.117 1.00 94.44 96 HIS A O 1
ATOM 829 N N . THR A 1 97 ? -7.160 -6.735 -0.739 1.00 91.75 97 THR A N 1
ATOM 830 C CA . THR A 1 97 ? -7.566 -7.429 0.490 1.00 91.75 97 THR A CA 1
ATOM 831 C C . THR A 1 97 ? -9.081 -7.551 0.620 1.00 91.75 97 THR A C 1
ATOM 833 O O . THR A 1 97 ? -9.553 -8.593 1.065 1.00 91.75 97 THR A O 1
ATOM 836 N N . ALA A 1 98 ? -9.843 -6.539 0.197 1.00 93.44 98 ALA A N 1
ATOM 837 C CA . ALA A 1 98 ? -11.302 -6.584 0.194 1.00 93.44 98 ALA A CA 1
ATOM 838 C C . ALA A 1 98 ? -11.838 -7.700 -0.716 1.00 93.44 98 ALA A C 1
ATOM 840 O O . ALA A 1 98 ? -12.666 -8.494 -0.284 1.00 93.44 98 ALA A O 1
ATOM 841 N N . ARG A 1 99 ? -11.284 -7.837 -1.930 1.00 94.62 99 ARG A N 1
ATOM 842 C CA . ARG A 1 99 ? -11.631 -8.928 -2.860 1.00 94.62 99 ARG A CA 1
ATOM 843 C C . ARG A 1 99 ? -11.311 -10.304 -2.290 1.00 94.62 99 ARG A C 1
ATOM 845 O O . ARG A 1 99 ? -12.131 -11.203 -2.378 1.00 94.62 99 ARG A O 1
ATOM 852 N N . MET A 1 100 ? -10.136 -10.460 -1.679 1.00 91.56 100 MET A N 1
ATOM 853 C CA . MET A 1 100 ? -9.737 -11.727 -1.048 1.00 91.56 100 MET A CA 1
ATOM 854 C C . MET A 1 100 ? -10.634 -12.113 0.136 1.00 91.56 100 MET A C 1
ATOM 856 O O . MET A 1 100 ? -10.687 -13.281 0.502 1.00 91.56 100 MET A O 1
ATOM 860 N N . ARG A 1 101 ? -11.299 -11.133 0.758 1.00 87.44 101 ARG A N 1
ATOM 861 C CA . ARG A 1 101 ? -12.214 -11.319 1.891 1.00 87.44 101 ARG A CA 1
ATOM 862 C C . ARG A 1 101 ? -13.689 -11.330 1.480 1.00 87.44 101 ARG A C 1
ATOM 864 O O . ARG A 1 101 ? -14.524 -11.446 2.365 1.00 87.44 101 ARG A O 1
ATOM 871 N N . ASP A 1 102 ? -13.982 -11.186 0.188 1.00 92.88 102 ASP A N 1
ATOM 872 C CA . ASP A 1 102 ? -15.335 -11.039 -0.360 1.00 92.88 102 ASP A CA 1
ATOM 873 C C . ASP A 1 102 ? -16.158 -9.929 0.324 1.00 92.88 102 ASP A C 1
ATOM 875 O O . ASP A 1 102 ? -17.307 -10.098 0.721 1.00 92.88 102 ASP A O 1
ATOM 879 N N . ILE A 1 103 ? -15.529 -8.765 0.512 1.00 93.00 103 ILE A N 1
ATOM 880 C CA . ILE A 1 103 ? -16.166 -7.580 1.100 1.00 93.00 103 ILE A CA 1
ATOM 881 C C . ILE A 1 103 ? -16.104 -6.397 0.140 1.00 93.00 103 ILE A C 1
ATOM 883 O O . ILE A 1 103 ? -15.182 -6.269 -0.672 1.00 93.00 103 ILE A O 1
ATOM 887 N N . ALA A 1 104 ? -17.053 -5.473 0.284 1.00 94.25 104 ALA A N 1
ATOM 888 C CA . ALA A 1 104 ? -17.024 -4.217 -0.451 1.00 94.25 104 ALA A CA 1
ATOM 889 C C . ALA A 1 104 ? -15.777 -3.391 -0.062 1.00 94.25 104 ALA A C 1
ATOM 891 O O . ALA A 1 104 ? -15.528 -3.175 1.134 1.00 94.25 104 ALA A O 1
ATOM 892 N N . PRO A 1 105 ? -14.973 -2.928 -1.039 1.00 95.62 105 PRO A N 1
ATOM 893 C CA . PRO A 1 105 ? -13.831 -2.078 -0.751 1.00 95.62 105 PRO A CA 1
ATOM 894 C C . PRO A 1 105 ? -14.265 -0.666 -0.345 1.00 95.62 105 PRO A C 1
ATOM 896 O O . PRO A 1 105 ? -15.319 -0.182 -0.757 1.00 95.62 105 PRO A O 1
ATOM 899 N N . ALA A 1 106 ? -13.408 0.023 0.410 1.00 95.88 106 ALA A N 1
ATOM 900 C CA . ALA A 1 106 ? -13.565 1.443 0.672 1.00 95.88 106 ALA A CA 1
ATOM 901 C C . ALA A 1 106 ? -13.482 2.223 -0.645 1.00 95.88 106 ALA A C 1
ATOM 903 O O . ALA A 1 106 ? -12.682 1.915 -1.536 1.00 95.88 106 ALA A O 1
ATOM 904 N N . GLN A 1 107 ? -14.278 3.282 -0.759 1.00 95.69 107 GLN A N 1
ATOM 905 C CA . GLN A 1 107 ? -14.109 4.227 -1.855 1.00 95.69 107 GLN A CA 1
ATOM 906 C C . GLN A 1 107 ? -12.740 4.910 -1.746 1.00 95.69 107 GLN A C 1
ATOM 908 O O . GLN A 1 107 ? -12.248 5.168 -0.649 1.00 95.69 107 GLN A O 1
ATOM 913 N N . ARG A 1 108 ? -12.138 5.271 -2.886 1.00 95.25 108 ARG A N 1
ATOM 914 C CA . ARG A 1 108 ? -10.828 5.950 -2.913 1.00 95.25 108 ARG A CA 1
ATOM 915 C C . ARG A 1 108 ? -10.810 7.212 -2.050 1.00 95.25 108 ARG A C 1
ATOM 917 O O . ARG A 1 108 ? -9.816 7.474 -1.388 1.00 95.25 108 ARG A O 1
ATOM 924 N N . LYS A 1 109 ? -11.915 7.964 -2.060 1.00 96.62 109 LYS A N 1
ATOM 925 C CA . LYS A 1 109 ? -12.075 9.180 -1.260 1.00 96.62 109 LYS A CA 1
ATOM 926 C C . LYS A 1 109 ? -11.961 8.885 0.239 1.00 96.62 109 LYS A C 1
ATOM 928 O O . LYS A 1 109 ? -11.180 9.543 0.900 1.00 96.62 109 LYS A O 1
ATOM 933 N N . VAL A 1 110 ? -12.632 7.837 0.721 1.00 97.25 110 VAL A N 1
ATOM 934 C CA . VAL A 1 110 ? -12.545 7.390 2.122 1.00 97.25 110 VAL A CA 1
ATOM 935 C C . VAL A 1 110 ? -11.117 6.984 2.477 1.00 97.25 110 VAL A C 1
ATOM 937 O O . VAL A 1 110 ? -10.614 7.366 3.524 1.00 97.25 110 VAL A O 1
ATOM 940 N N . VAL A 1 111 ? -10.427 6.246 1.597 1.00 97.19 111 VAL A N 1
ATOM 941 C CA . VAL A 1 111 ? -9.016 5.894 1.835 1.00 97.19 111 VAL A CA 1
ATOM 942 C C . VAL A 1 111 ? -8.148 7.146 1.948 1.00 97.19 111 VAL A C 1
ATOM 944 O O . VAL A 1 111 ? -7.309 7.208 2.837 1.00 97.19 111 VAL A O 1
ATOM 947 N N . GLN A 1 112 ? -8.357 8.139 1.082 1.00 96.38 112 GLN A N 1
ATOM 948 C CA . GLN A 1 112 ? -7.630 9.404 1.153 1.00 96.38 112 GLN A CA 1
ATOM 949 C C . GLN A 1 112 ? -7.939 10.157 2.453 1.00 96.38 112 GLN A C 1
ATOM 951 O O . GLN A 1 112 ? -7.008 10.537 3.145 1.00 96.38 112 GLN A O 1
ATOM 956 N N . GLU A 1 113 ? -9.214 10.283 2.830 1.00 97.81 113 GLU A N 1
ATOM 957 C CA . GLU A 1 113 ? -9.644 10.936 4.076 1.00 97.81 113 GLU A CA 1
ATOM 958 C C . GLU A 1 113 ? -8.992 10.284 5.309 1.00 97.81 113 GLU A C 1
ATOM 960 O O . GLU A 1 113 ? -8.472 10.984 6.174 1.00 97.81 113 GLU A O 1
ATOM 965 N N . VAL A 1 114 ? -8.939 8.947 5.365 1.00 98.06 114 VAL A N 1
ATOM 966 C CA . VAL A 1 114 ? -8.252 8.204 6.440 1.00 98.06 114 VAL A CA 1
ATOM 967 C C . VAL A 1 114 ? -6.756 8.539 6.481 1.00 98.06 114 VAL A C 1
ATOM 969 O O . VAL A 1 114 ? -6.207 8.775 7.556 1.00 98.06 114 VAL A O 1
ATOM 972 N N . MET A 1 115 ? -6.087 8.559 5.325 1.00 97.00 115 MET A N 1
ATOM 973 C CA . MET A 1 115 ? -4.652 8.863 5.239 1.00 97.00 115 MET A CA 1
ATOM 974 C C . MET A 1 115 ? -4.347 10.330 5.567 1.00 97.00 115 MET A C 1
ATOM 976 O O . MET A 1 115 ? -3.313 10.604 6.167 1.00 97.00 115 MET A O 1
ATOM 980 N N . ASP A 1 116 ? -5.236 11.258 5.218 1.00 97.19 116 ASP A N 1
ATOM 981 C CA . ASP A 1 116 ? -5.097 12.681 5.538 1.00 97.19 116 ASP A CA 1
ATOM 982 C C . ASP A 1 116 ? -5.289 12.931 7.043 1.00 97.19 116 ASP A C 1
ATOM 984 O O . ASP A 1 116 ? -4.592 13.759 7.625 1.00 97.19 116 ASP A O 1
ATOM 988 N N . TYR A 1 117 ? -6.196 12.187 7.687 1.00 97.81 117 TYR A N 1
ATOM 989 C CA . TYR A 1 117 ? -6.468 12.306 9.121 1.00 97.81 117 TYR A CA 1
ATOM 990 C C . TYR A 1 117 ? -5.366 11.688 9.997 1.00 97.81 117 TYR A C 1
ATOM 992 O O . TYR A 1 117 ? -4.891 12.323 10.936 1.00 97.81 117 TYR A O 1
ATOM 1000 N N . TYR A 1 118 ? -4.950 10.450 9.707 1.00 96.56 118 TYR A N 1
ATOM 1001 C CA . TYR A 1 118 ? -3.962 9.723 10.521 1.00 96.56 118 TYR A CA 1
ATOM 1002 C C . TYR A 1 118 ? -2.509 9.939 10.074 1.00 96.56 118 TYR A C 1
ATOM 1004 O O . TYR A 1 118 ? -1.581 9.689 10.845 1.00 96.56 118 TYR A O 1
ATOM 1012 N N . GLY A 1 119 ? -2.295 10.364 8.830 1.00 96.69 119 GLY A N 1
ATOM 1013 C CA . GLY A 1 119 ? -0.985 10.395 8.188 1.00 96.69 119 GLY A CA 1
ATOM 1014 C C . GLY A 1 119 ? -0.595 9.071 7.506 1.00 96.69 119 GLY A C 1
ATOM 1015 O O . GLY A 1 119 ? -1.354 8.098 7.488 1.00 96.69 119 GLY A O 1
ATOM 1016 N N . PRO A 1 120 ? 0.618 9.005 6.922 1.00 95.62 120 PRO A N 1
ATOM 1017 C CA . PRO A 1 120 ? 1.062 7.875 6.101 1.00 95.62 120 PRO A CA 1
ATOM 1018 C C . PRO A 1 120 ? 1.556 6.658 6.896 1.00 95.62 120 PRO A C 1
ATOM 1020 O O . PRO A 1 120 ? 1.907 5.628 6.312 1.00 95.62 120 PRO A O 1
ATOM 1023 N N . ASN A 1 121 ? 1.607 6.770 8.219 1.00 94.94 121 ASN A N 1
ATOM 1024 C CA . ASN A 1 121 ? 2.241 5.794 9.088 1.00 94.94 121 ASN A CA 1
ATOM 1025 C C . ASN A 1 121 ? 1.211 4.872 9.740 1.00 94.94 121 ASN A C 1
ATOM 1027 O O . ASN A 1 121 ? 0.079 5.245 10.024 1.00 94.94 121 ASN A O 1
ATOM 1031 N N . CYS A 1 122 ? 1.631 3.641 9.995 1.00 93.19 122 CYS A N 1
ATOM 1032 C CA . CYS A 1 122 ? 0.888 2.636 10.726 1.00 93.19 122 CYS A CA 1
ATOM 1033 C C . CYS A 1 122 ? 0.565 3.145 12.133 1.00 93.19 122 CYS A C 1
ATOM 1035 O O . CYS A 1 122 ? 1.480 3.412 12.914 1.00 93.19 122 CYS A O 1
ATOM 1037 N N . VAL A 1 123 ? -0.719 3.167 12.494 1.00 92.44 123 VAL A N 1
ATOM 1038 C CA . VAL A 1 123 ? -1.174 3.650 13.812 1.00 92.44 123 VAL A CA 1
ATOM 1039 C C . VAL A 1 123 ? -0.693 2.787 14.983 1.00 92.44 123 VAL A C 1
ATOM 1041 O O . VAL A 1 123 ? -0.788 3.197 16.133 1.00 92.44 123 VAL A O 1
ATOM 1044 N N . TYR A 1 124 ? -0.188 1.582 14.702 1.00 85.44 124 TYR A N 1
ATOM 1045 C CA . TYR A 1 124 ? 0.271 0.639 15.723 1.00 85.44 124 TYR A CA 1
ATOM 1046 C C . TYR A 1 124 ? 1.771 0.700 15.991 1.00 85.44 124 TYR A C 1
ATOM 1048 O O . TYR A 1 124 ? 2.187 0.507 17.125 1.00 85.44 124 TYR A O 1
ATOM 1056 N N . CYS A 1 125 ? 2.589 0.894 14.953 1.00 82.12 125 CYS A N 1
ATOM 1057 C CA . CYS A 1 125 ? 4.048 0.780 15.068 1.00 82.12 125 CYS A CA 1
ATOM 1058 C C . CYS A 1 125 ? 4.822 1.959 14.470 1.00 82.12 125 CYS A C 1
ATOM 1060 O O . CYS A 1 125 ? 6.044 1.904 14.429 1.00 82.12 125 CYS A O 1
ATOM 1062 N N . GLY A 1 126 ? 4.145 2.969 13.919 1.00 87.19 126 GLY A N 1
ATOM 1063 C CA . GLY A 1 126 ? 4.770 4.172 13.357 1.00 87.19 126 GLY A CA 1
ATOM 1064 C C . GLY A 1 126 ? 5.486 4.007 12.007 1.00 87.19 126 GLY A C 1
ATOM 1065 O O . GLY A 1 126 ? 5.801 5.004 11.372 1.00 87.19 126 GLY A O 1
ATOM 1066 N N . GLU A 1 127 ? 5.716 2.781 11.539 1.00 90.06 127 GLU A N 1
ATOM 1067 C CA . GLU A 1 127 ? 6.307 2.481 10.220 1.00 90.06 127 GLU A CA 1
ATOM 1068 C C . GLU A 1 127 ? 5.352 2.817 9.064 1.00 90.06 127 GLU A C 1
ATOM 1070 O O . GLU A 1 127 ? 4.149 2.925 9.278 1.00 90.06 127 GLU A O 1
ATOM 1075 N N . GLU A 1 128 ? 5.839 2.867 7.821 1.00 94.44 128 GLU A N 1
ATOM 1076 C CA . GLU A 1 128 ? 4.998 3.139 6.642 1.00 94.44 128 GLU A CA 1
ATOM 1077 C C . GLU A 1 128 ? 3.785 2.186 6.554 1.00 94.44 128 GLU A C 1
ATOM 1079 O O . GLU A 1 128 ? 3.911 0.950 6.557 1.00 94.44 128 GLU A O 1
ATOM 1084 N N . ALA A 1 129 ? 2.582 2.756 6.446 1.00 95.81 129 ALA A N 1
ATOM 1085 C CA . ALA A 1 129 ? 1.372 1.974 6.259 1.00 95.81 129 ALA A CA 1
ATOM 1086 C C . ALA A 1 129 ? 1.357 1.333 4.866 1.00 95.81 129 ALA A C 1
ATOM 1088 O O . ALA A 1 129 ? 1.674 1.941 3.844 1.00 95.81 129 ALA A O 1
ATOM 1089 N N . THR A 1 130 ? 0.945 0.069 4.800 1.00 95.94 130 THR A N 1
ATOM 1090 C CA . THR A 1 130 ? 0.853 -0.659 3.525 1.00 95.94 130 THR A CA 1
ATOM 1091 C C . THR A 1 130 ? -0.581 -0.947 3.114 1.00 95.94 130 THR A C 1
ATOM 1093 O O . THR A 1 130 ? -0.808 -1.492 2.039 1.00 95.94 130 THR A O 1
ATOM 1096 N N . GLY A 1 131 ? -1.548 -0.630 3.962 1.00 95.38 131 GLY A N 1
ATOM 1097 C CA . GLY A 1 131 ? -2.963 -0.891 3.763 1.00 95.38 131 GLY A CA 1
ATOM 1098 C C . GLY A 1 131 ? -3.777 -0.215 4.859 1.00 95.38 131 GLY A C 1
ATOM 1099 O O . GLY A 1 131 ? -3.239 0.543 5.664 1.00 95.38 131 GLY A O 1
ATOM 1100 N N . LEU A 1 132 ? -5.066 -0.533 4.893 1.00 96.19 132 LEU A N 1
ATOM 1101 C CA . LEU A 1 132 ? -5.960 -0.140 5.975 1.00 96.19 132 LEU A CA 1
ATOM 1102 C C . LEU A 1 132 ? -6.322 -1.362 6.821 1.00 96.19 132 LEU A C 1
ATOM 1104 O O . LEU A 1 132 ? -6.437 -2.478 6.299 1.00 96.19 132 LEU A O 1
ATOM 1108 N N . ASP A 1 133 ? -6.494 -1.141 8.115 1.00 94.62 133 ASP A N 1
ATOM 1109 C CA . ASP A 1 133 ? -7.075 -2.094 9.050 1.00 94.62 133 ASP A CA 1
ATOM 1110 C C . ASP A 1 133 ? -8.473 -1.646 9.487 1.00 94.62 133 ASP A C 1
ATOM 1112 O O . ASP A 1 133 ? -8.756 -0.452 9.571 1.00 94.62 133 ASP A O 1
ATOM 1116 N N . HIS A 1 134 ? -9.333 -2.624 9.772 1.00 94.44 134 HIS A N 1
ATOM 1117 C CA . HIS A 1 134 ? -10.656 -2.410 10.347 1.00 94.44 134 HIS A CA 1
ATOM 1118 C C . HIS A 1 134 ? -10.557 -2.425 11.876 1.00 94.44 134 HIS A C 1
ATOM 1120 O O . HIS A 1 134 ? -10.356 -3.494 12.462 1.00 94.44 134 HIS A O 1
ATOM 1126 N N . LEU A 1 135 ? -10.737 -1.277 12.536 1.00 92.31 135 LEU A N 1
ATOM 1127 C CA . LEU A 1 135 ? -10.575 -1.136 13.993 1.00 92.31 135 LEU A CA 1
ATOM 1128 C C . LEU A 1 135 ? -11.459 -2.127 14.766 1.00 92.31 135 LEU A C 1
ATOM 1130 O O . LEU A 1 135 ? -10.972 -2.892 15.606 1.00 92.31 135 LEU A O 1
ATOM 1134 N N . ARG A 1 136 ? -12.743 -2.189 14.400 1.00 91.56 136 ARG A N 1
ATOM 1135 C CA . ARG A 1 136 ? -13.642 -3.314 14.654 1.00 91.56 136 ARG A CA 1
ATOM 1136 C C . ARG A 1 136 ? -13.544 -4.282 13.469 1.00 91.56 136 ARG A C 1
ATOM 1138 O O . ARG A 1 136 ? -13.876 -3.883 12.354 1.00 91.56 136 ARG A O 1
ATOM 1145 N N . PRO A 1 137 ? -13.145 -5.548 13.677 1.00 91.56 137 PRO A N 1
ATOM 1146 C CA . PRO A 1 137 ? -13.039 -6.533 12.602 1.00 91.56 137 PRO A CA 1
ATOM 1147 C C . PRO A 1 137 ? -14.355 -6.748 11.847 1.00 91.56 137 PRO A C 1
ATOM 1149 O O . PRO A 1 137 ? -15.427 -6.770 12.456 1.00 91.56 137 PRO A O 1
ATOM 1152 N N . VAL A 1 138 ? -14.271 -7.007 10.539 1.00 92.06 138 VAL A N 1
ATOM 1153 C CA . VAL A 1 138 ? -15.452 -7.272 9.695 1.00 92.06 138 VAL A CA 1
ATOM 1154 C C . VAL A 1 138 ? -16.241 -8.491 10.176 1.00 92.06 138 VAL A C 1
ATOM 1156 O O . VAL A 1 138 ? -17.461 -8.429 10.272 1.00 92.06 138 VAL A O 1
ATOM 1159 N N . SER A 1 139 ? -15.554 -9.559 10.595 1.00 90.31 139 SER A N 1
ATOM 1160 C CA . SER A 1 139 ? -16.186 -10.760 11.172 1.00 90.31 139 SER A CA 1
ATOM 1161 C C . SER A 1 139 ? -16.993 -10.485 12.444 1.00 90.31 139 SER A C 1
ATOM 1163 O O . SER A 1 139 ? -17.813 -11.302 12.845 1.00 90.31 139 SER A O 1
ATOM 1165 N N . LYS A 1 140 ? -16.776 -9.330 13.081 1.00 89.81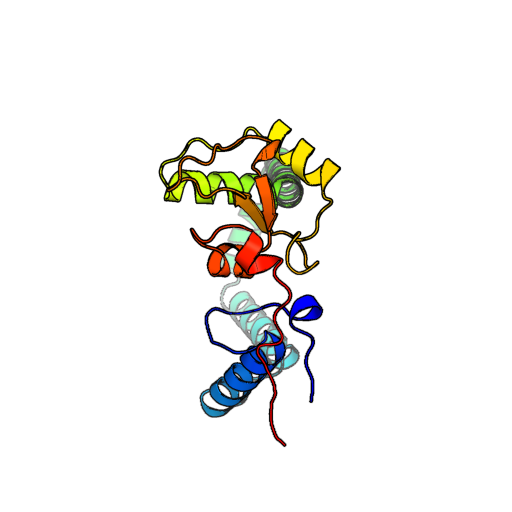 140 LYS A N 1
ATOM 1166 C CA . LYS A 1 140 ? -17.516 -8.861 14.255 1.00 89.81 140 LYS A CA 1
ATOM 1167 C C . LYS A 1 140 ? -18.496 -7.739 13.910 1.00 89.81 140 LYS A C 1
ATOM 1169 O O . LYS A 1 140 ? -18.914 -7.026 14.819 1.00 89.81 140 LYS A O 1
ATOM 1174 N N . GLY A 1 141 ? -18.833 -7.543 12.634 1.00 91.38 141 GLY A N 1
ATOM 1175 C CA . GLY A 1 141 ? -19.755 -6.507 12.155 1.00 91.38 141 GLY A CA 1
ATOM 1176 C C . GLY A 1 141 ? -19.123 -5.126 11.951 1.00 91.38 141 GLY A C 1
ATOM 1177 O O . GLY A 1 141 ? -19.834 -4.125 11.941 1.00 91.38 141 GLY A O 1
ATOM 1178 N N . GLY A 1 142 ? -17.796 -5.040 11.843 1.00 93.62 142 GLY A N 1
ATOM 1179 C CA . GLY A 1 142 ? -17.113 -3.795 11.499 1.00 93.62 142 GLY A CA 1
ATOM 1180 C C . GLY A 1 142 ? -17.357 -3.375 10.051 1.00 93.62 142 GLY A C 1
ATOM 1181 O O . GLY A 1 142 ? -17.247 -4.194 9.138 1.00 93.62 142 GLY A O 1
ATOM 1182 N N . LYS A 1 143 ? -17.663 -2.094 9.839 1.00 95.25 143 LYS A N 1
ATOM 1183 C CA . LYS A 1 143 ? -17.961 -1.529 8.517 1.00 95.25 143 LYS A CA 1
ATOM 1184 C C . LYS A 1 143 ? -16.706 -1.012 7.815 1.00 95.25 143 LYS A C 1
ATOM 1186 O O . LYS A 1 143 ? -15.729 -0.652 8.467 1.00 95.25 143 LYS A O 1
ATOM 1191 N N . THR A 1 144 ? -16.736 -0.948 6.488 1.00 95.94 144 THR A N 1
ATOM 1192 C CA . THR A 1 144 ? -15.661 -0.362 5.668 1.00 95.94 144 THR A CA 1
ATOM 1193 C C . THR A 1 144 ? -15.928 1.133 5.453 1.00 95.94 144 THR A C 1
ATOM 1195 O O . THR A 1 144 ? -16.216 1.575 4.344 1.00 95.94 144 THR A O 1
ATOM 1198 N N . GLU A 1 145 ? -15.881 1.902 6.538 1.00 96.38 145 GLU A N 1
ATOM 1199 C CA . GLU A 1 145 ? -16.199 3.337 6.593 1.00 96.38 145 GLU A CA 1
ATOM 1200 C C . GLU A 1 145 ? -15.065 4.092 7.300 1.00 96.38 145 GLU A C 1
ATOM 1202 O O . GLU A 1 145 ? -14.288 3.472 8.027 1.00 96.38 145 GLU A O 1
ATOM 1207 N N . PHE A 1 146 ? -14.969 5.409 7.085 1.00 97.12 146 PHE A N 1
ATOM 1208 C CA . PHE A 1 146 ? -13.895 6.267 7.609 1.00 97.12 146 PHE A CA 1
ATOM 1209 C C . PHE A 1 146 ? -13.618 6.021 9.106 1.00 97.12 146 PHE A C 1
ATOM 1211 O O . PHE A 1 146 ? -12.495 5.673 9.459 1.00 97.12 146 PHE A O 1
ATOM 1218 N N . ASP A 1 147 ? -14.653 6.049 9.952 1.00 96.56 147 ASP A N 1
ATOM 1219 C CA . ASP A 1 147 ? -14.533 5.906 11.415 1.00 96.56 147 ASP A CA 1
ATOM 1220 C C . ASP A 1 147 ? -14.012 4.538 11.888 1.00 96.56 147 ASP A C 1
ATOM 1222 O O . ASP A 1 147 ? -13.595 4.381 13.035 1.00 96.56 147 ASP A O 1
ATOM 1226 N N . ASN A 1 148 ? -14.062 3.516 11.030 1.00 96.19 148 ASN A N 1
ATOM 1227 C CA . ASN A 1 148 ? -13.634 2.160 11.370 1.00 96.19 148 ASN A CA 1
ATOM 1228 C C . ASN A 1 148 ? -12.362 1.735 10.627 1.00 96.19 148 ASN A C 1
ATOM 1230 O O . ASN A 1 148 ? -11.972 0.569 10.711 1.00 96.19 148 ASN A O 1
ATOM 1234 N N . LEU A 1 149 ? -11.719 2.641 9.892 1.00 96.69 149 LEU A N 1
ATOM 1235 C CA . LEU A 1 149 ? -10.515 2.360 9.123 1.00 96.69 149 LEU A CA 1
ATOM 1236 C C . LEU A 1 149 ? -9.329 3.157 9.660 1.00 96.69 149 LEU A C 1
ATOM 1238 O O . LEU A 1 149 ? -9.430 4.352 9.906 1.00 96.69 149 LEU A O 1
ATOM 1242 N N . ALA A 1 150 ? -8.177 2.500 9.778 1.00 96.56 150 ALA A N 1
ATOM 1243 C CA . ALA A 1 150 ? -6.927 3.155 10.150 1.00 96.56 150 ALA A CA 1
ATOM 1244 C C . ALA A 1 150 ? -5.750 2.639 9.308 1.00 96.56 150 ALA A C 1
ATOM 1246 O O . ALA A 1 150 ? -5.745 1.461 8.926 1.00 96.56 150 ALA A O 1
ATOM 1247 N N . PRO A 1 151 ? -4.732 3.468 9.016 1.00 97.06 151 PRO A N 1
ATOM 1248 C CA . PRO A 1 151 ? -3.539 3.011 8.316 1.00 97.06 151 PRO A CA 1
ATOM 1249 C C . PRO A 1 151 ? -2.787 1.949 9.123 1.00 97.06 151 PRO A C 1
ATOM 1251 O O . PRO A 1 151 ? -2.470 2.136 10.298 1.00 97.06 151 PRO A O 1
ATOM 1254 N N . ALA A 1 152 ? -2.461 0.828 8.482 1.00 95.00 152 ALA A N 1
ATOM 1255 C CA . ALA A 1 152 ? -1.724 -0.260 9.113 1.00 95.00 152 ALA A CA 1
ATOM 1256 C C . ALA A 1 152 ? -0.729 -0.913 8.147 1.00 95.00 152 ALA A C 1
ATOM 1258 O O . ALA A 1 152 ? -0.987 -1.104 6.952 1.00 95.00 152 ALA A O 1
ATOM 1259 N N . CYS A 1 153 ? 0.432 -1.306 8.665 1.00 93.00 153 CYS A N 1
ATOM 1260 C CA . CYS A 1 153 ? 1.366 -2.145 7.924 1.00 93.00 153 CYS A CA 1
ATOM 1261 C C . CYS A 1 153 ? 0.883 -3.607 7.908 1.00 93.00 153 CYS A C 1
ATOM 1263 O O . CYS A 1 153 ? 0.132 -4.055 8.780 1.00 93.00 153 CYS A O 1
ATOM 1265 N N . LYS A 1 154 ? 1.329 -4.379 6.909 1.00 89.44 154 LYS A N 1
ATOM 1266 C CA . LYS A 1 154 ? 0.924 -5.781 6.719 1.00 89.44 154 LYS A CA 1
ATOM 1267 C C . LYS A 1 154 ? 1.172 -6.637 7.964 1.00 89.44 154 LYS A C 1
ATOM 1269 O O . LYS A 1 154 ? 0.328 -7.460 8.295 1.00 89.44 154 LYS A O 1
ATOM 1274 N N . SER A 1 155 ? 2.303 -6.452 8.646 1.00 85.44 155 SER A N 1
ATOM 1275 C CA . SER A 1 155 ? 2.637 -7.232 9.842 1.00 85.44 155 SER A CA 1
ATOM 1276 C C . SER A 1 155 ? 1.673 -6.951 10.990 1.00 85.44 155 SER A C 1
ATOM 1278 O O . SER A 1 155 ? 1.101 -7.894 11.521 1.00 85.44 155 SER A O 1
ATOM 1280 N N . CYS A 1 156 ? 1.429 -5.680 11.329 1.00 86.38 156 CYS A N 1
ATOM 1281 C CA . CYS A 1 156 ? 0.516 -5.322 12.416 1.00 86.38 156 CYS A CA 1
ATOM 1282 C C . CYS A 1 156 ? -0.929 -5.726 12.111 1.00 86.38 156 CYS A C 1
ATOM 1284 O O . CYS A 1 156 ? -1.600 -6.250 12.994 1.00 86.38 156 CYS A O 1
ATOM 1286 N N . ASN A 1 157 ? -1.389 -5.550 10.867 1.00 87.69 157 ASN A N 1
ATOM 1287 C CA . ASN A 1 157 ? -2.727 -5.983 10.453 1.00 87.69 157 ASN A CA 1
ATOM 1288 C C . ASN A 1 157 ? -2.882 -7.514 10.585 1.00 87.69 157 ASN A C 1
ATOM 1290 O O . ASN A 1 157 ? -3.869 -7.996 11.136 1.00 87.69 157 ASN A O 1
ATOM 1294 N N . SER A 1 158 ? -1.871 -8.293 10.182 1.00 84.25 158 SER A N 1
ATOM 1295 C CA . SER A 1 158 ? -1.866 -9.747 10.394 1.00 84.25 158 SER A CA 1
ATOM 1296 C C . SER A 1 158 ? -1.816 -10.145 11.872 1.00 84.25 158 SER A C 1
ATOM 1298 O O . SER A 1 158 ? -2.495 -11.096 12.243 1.00 84.25 158 SER A O 1
ATOM 1300 N N . THR A 1 159 ? -1.042 -9.441 12.706 1.00 81.06 159 THR A N 1
ATOM 1301 C CA . THR A 1 159 ? -0.981 -9.693 14.1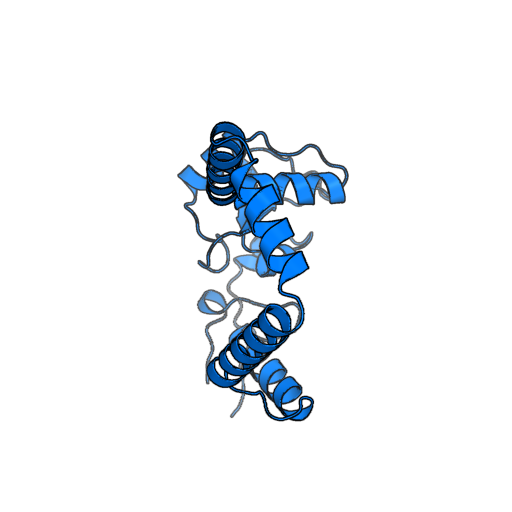58 1.00 81.06 159 THR A CA 1
ATOM 1302 C C . THR A 1 159 ? -2.322 -9.399 14.826 1.00 81.06 159 THR A C 1
ATOM 1304 O O . THR A 1 159 ? -2.788 -10.194 15.637 1.00 81.06 159 THR A O 1
ATOM 1307 N N . LYS A 1 160 ? -2.966 -8.278 14.477 1.00 83.00 160 LYS A N 1
ATOM 1308 C CA . LYS A 1 160 ? -4.282 -7.931 15.015 1.00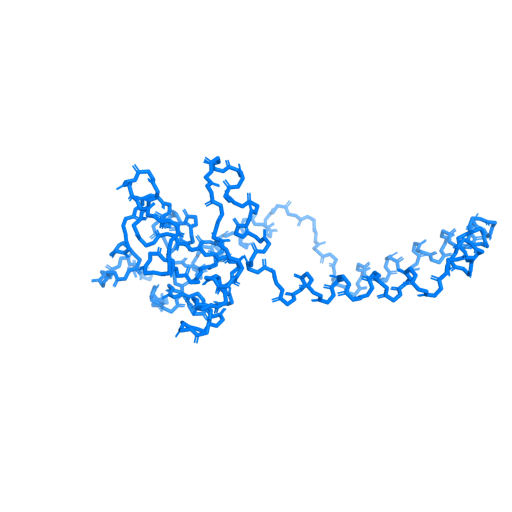 83.00 160 LYS A CA 1
ATOM 1309 C C . LYS A 1 160 ? -5.347 -8.918 14.548 1.00 83.00 160 LYS A C 1
ATOM 1311 O O . LYS A 1 160 ? -6.156 -9.356 15.354 1.00 83.00 160 LYS A O 1
ATOM 1316 N N . TRP A 1 161 ? -5.363 -9.289 13.269 1.00 83.94 161 TRP A N 1
ATOM 1317 C CA . TRP A 1 161 ? -6.346 -10.223 12.715 1.00 83.94 161 TRP A CA 1
ATOM 1318 C C . TRP A 1 161 ? -7.797 -9.810 13.070 1.00 83.94 161 TRP A C 1
ATOM 1320 O O . TRP A 1 161 ? -8.208 -8.684 12.790 1.00 83.94 161 TRP A O 1
ATOM 1330 N N . ALA A 1 162 ? -8.577 -10.692 13.705 1.00 82.19 162 ALA A N 1
ATOM 1331 C CA . ALA A 1 162 ? -9.910 -10.401 14.247 1.00 82.19 162 ALA A CA 1
ATOM 1332 C C . ALA A 1 162 ? -9.905 -10.054 15.750 1.00 82.19 162 ALA A C 1
ATOM 1334 O O . ALA A 1 162 ? -10.961 -10.027 16.407 1.00 82.19 162 ALA A O 1
ATOM 1335 N N . HIS A 1 163 ? -8.729 -9.793 16.318 1.00 74.12 163 HIS A N 1
ATOM 1336 C CA . HIS A 1 163 ? -8.623 -9.213 17.641 1.00 74.12 163 HIS A CA 1
ATOM 1337 C C . HIS A 1 163 ? -9.024 -7.733 17.599 1.00 74.12 163 HIS A C 1
ATOM 1339 O O . HIS A 1 163 ? -8.863 -7.039 16.592 1.00 74.12 163 HIS A O 1
ATOM 1345 N N . PRO A 1 164 ? -9.620 -7.252 18.687 1.00 71.50 164 PRO A N 1
ATOM 1346 C CA . PRO A 1 164 ? -9.967 -5.852 18.833 1.00 71.50 164 PRO A CA 1
ATOM 1347 C C . PRO A 1 164 ? -8.724 -4.978 19.039 1.00 71.50 164 PRO A C 1
ATOM 1349 O O . PRO A 1 164 ? -7.675 -5.454 19.476 1.00 71.50 164 PRO A O 1
ATOM 1352 N N . ILE A 1 165 ? -8.860 -3.680 18.753 1.00 75.44 165 ILE A N 1
ATOM 1353 C CA . ILE A 1 165 ? -7.742 -2.724 18.757 1.00 75.44 165 ILE A CA 1
ATOM 1354 C C . ILE A 1 165 ? -6.964 -2.677 20.083 1.00 75.44 165 ILE A C 1
ATOM 1356 O O . ILE A 1 165 ? -5.754 -2.477 20.057 1.00 75.44 165 ILE A O 1
ATOM 1360 N N . TRP A 1 166 ? -7.605 -2.918 21.236 1.00 70.06 166 TRP A N 1
ATOM 1361 C CA . TRP A 1 166 ? -6.936 -2.860 22.544 1.00 70.06 166 TRP A CA 1
ATOM 1362 C C . TRP A 1 166 ? -5.799 -3.872 22.707 1.00 70.06 166 TRP A C 1
ATOM 1364 O O . TRP A 1 166 ? -4.877 -3.616 23.471 1.00 70.06 166 TRP A O 1
ATOM 1374 N N . VAL A 1 167 ? -5.791 -4.965 21.936 1.00 69.19 167 VAL A N 1
ATOM 1375 C CA . VAL A 1 167 ? -4.655 -5.906 21.896 1.00 69.19 167 VAL A CA 1
ATOM 1376 C C . VAL A 1 167 ? -3.396 -5.256 21.303 1.00 69.19 167 VAL A C 1
ATOM 1378 O O . VAL A 1 167 ? -2.283 -5.673 21.610 1.00 69.19 167 VAL A O 1
ATOM 1381 N N . MET A 1 168 ? -3.563 -4.217 20.481 1.00 73.00 168 MET A N 1
ATOM 1382 C CA . MET A 1 168 ? -2.471 -3.470 19.854 1.00 73.00 168 MET A CA 1
ATOM 1383 C C . MET A 1 168 ? -2.056 -2.222 20.648 1.00 73.00 168 MET A C 1
ATOM 1385 O O . MET A 1 168 ? -0.916 -1.791 20.514 1.00 73.00 168 MET A O 1
ATOM 1389 N N . VAL A 1 169 ? -2.957 -1.639 21.454 1.00 67.75 169 VAL A N 1
ATOM 1390 C CA . VAL A 1 169 ? -2.707 -0.395 22.221 1.00 67.75 169 VAL A CA 1
ATOM 1391 C C . VAL A 1 169 ? -2.554 -0.608 23.738 1.00 67.75 169 VAL A C 1
ATOM 1393 O O . VAL A 1 169 ? -2.262 0.336 24.469 1.00 67.75 169 VAL A O 1
ATOM 1396 N N . GLY A 1 170 ? -2.748 -1.836 24.229 1.00 56.47 170 GLY A N 1
ATOM 1397 C CA . GLY A 1 170 ? -2.689 -2.189 25.648 1.00 56.47 170 GLY A CA 1
ATOM 1398 C C . GLY A 1 170 ? -1.267 -2.254 26.218 1.00 56.47 170 GLY A C 1
ATOM 1399 O O . GLY A 1 170 ? -0.424 -3.010 25.737 1.00 56.47 170 GLY A O 1
ATOM 1400 N N . ARG A 1 171 ? -1.041 -1.467 27.280 1.00 44.31 171 ARG A N 1
ATOM 1401 C CA . ARG A 1 171 ? 0.151 -1.414 28.142 1.00 44.31 171 ARG A CA 1
ATOM 1402 C C . ARG A 1 171 ? 0.269 -2.656 29.034 1.00 44.31 171 ARG A C 1
ATOM 1404 O O . ARG A 1 171 ? -0.119 -2.614 30.195 1.00 44.31 171 ARG A O 1
ATOM 1411 N N . GLU A 1 172 ? 0.866 -3.728 28.542 1.00 44.19 172 GLU A N 1
ATOM 1412 C CA . GLU A 1 172 ? 1.393 -4.770 29.426 1.00 44.19 172 GLU A CA 1
ATOM 1413 C C . GLU A 1 172 ? 2.856 -5.048 29.077 1.00 44.19 172 GLU A C 1
ATOM 1415 O O . GLU A 1 172 ? 3.221 -5.229 27.912 1.00 44.19 172 GLU A O 1
ATOM 1420 N N . VAL A 1 173 ? 3.707 -5.063 30.107 1.00 42.41 173 VAL A N 1
ATOM 1421 C CA . VAL A 1 173 ? 5.110 -5.476 30.008 1.00 42.41 173 VAL A CA 1
ATOM 1422 C C . VAL A 1 173 ? 5.124 -6.994 29.858 1.00 42.41 173 VAL A C 1
ATOM 1424 O O . VAL A 1 173 ? 4.835 -7.708 30.810 1.00 42.41 173 VAL A O 1
ATOM 1427 N N . ILE A 1 174 ? 5.419 -7.499 28.657 1.00 48.06 174 ILE A N 1
ATOM 1428 C CA . ILE A 1 174 ? 5.328 -8.944 28.357 1.00 48.06 174 ILE A CA 1
ATOM 1429 C C . ILE A 1 174 ? 6.644 -9.493 27.778 1.00 48.06 174 ILE A C 1
ATOM 1431 O O . ILE A 1 174 ? 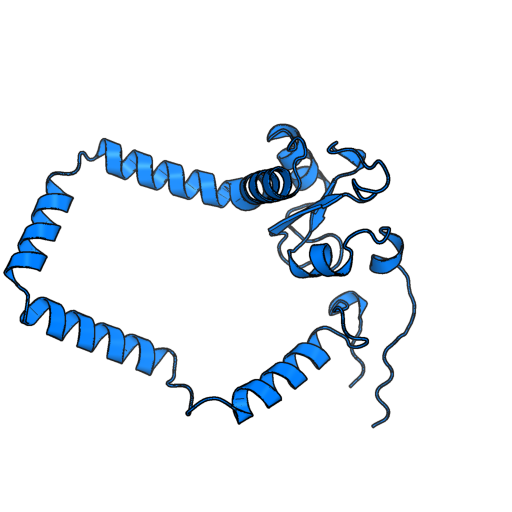6.670 -10.496 27.073 1.00 48.06 174 ILE A O 1
ATOM 1435 N N . CYS A 1 175 ? 7.771 -8.835 28.051 1.00 38.34 175 CYS A N 1
ATOM 1436 C CA . CYS A 1 175 ? 9.083 -9.371 27.695 1.00 38.34 175 CYS A CA 1
ATOM 1437 C C . CYS A 1 175 ? 10.162 -8.883 28.669 1.00 38.34 175 CYS A C 1
ATOM 1439 O O . CYS A 1 175 ? 10.819 -7.873 28.424 1.00 38.34 175 CYS A O 1
ATOM 1441 N N . SER A 1 176 ? 10.383 -9.630 29.751 1.00 43.06 176 SER A N 1
ATOM 1442 C CA . SER A 1 176 ? 11.656 -9.640 30.472 1.00 43.06 176 SER A CA 1
ATOM 1443 C C . SER A 1 176 ? 12.524 -10.758 29.885 1.00 43.06 176 SER A C 1
ATOM 1445 O O . SER A 1 176 ? 12.140 -11.924 29.874 1.00 43.06 176 SER A O 1
ATOM 1447 N N . ARG A 1 177 ? 13.694 -10.409 29.343 1.00 40.66 177 ARG A N 1
ATOM 1448 C CA . ARG A 1 177 ? 14.790 -11.375 29.208 1.00 40.66 177 ARG A CA 1
ATOM 1449 C C . ARG A 1 177 ? 15.600 -11.259 30.491 1.00 40.66 177 ARG A C 1
ATOM 1451 O O . ARG A 1 177 ? 16.198 -10.205 30.709 1.00 40.66 177 ARG A O 1
ATOM 1458 N N . GLU A 1 178 ? 15.589 -12.297 31.319 1.00 40.09 178 GLU A N 1
ATOM 1459 C CA . GLU A 1 178 ? 16.684 -12.485 32.267 1.00 40.09 178 GLU A CA 1
ATOM 1460 C C . GLU A 1 178 ? 17.958 -12.741 31.457 1.00 40.09 178 GLU A C 1
ATOM 1462 O O . GLU A 1 178 ? 17.923 -13.379 30.400 1.00 40.09 178 GLU A O 1
ATOM 1467 N N . SER A 1 179 ? 19.025 -12.077 31.891 1.00 38.38 179 SER A N 1
ATOM 1468 C CA . SER A 1 179 ? 20.376 -12.137 31.332 1.00 38.38 179 SER A CA 1
ATOM 1469 C C . SER A 1 179 ? 20.932 -13.549 31.308 1.00 38.38 179 SER A C 1
ATOM 1471 O O . SER A 1 179 ? 20.775 -14.224 32.348 1.00 38.38 179 SER A O 1
#

pLDDT: mean 79.24, std 17.74, range [38.34, 98.06]

Sequence (179 aa):
QQHDTHITGRYASYRCKECTKEDARVQYVAKVRPPLSSEELKMNRREYEYAWRKSNPEKVRGYARKYREKPKSKILASVTRRRWQQDNRVYLNQIHTARMRDIAPAQRKVVQEVMDYYGPNCVYCGEEATGLDHLRPVSKGGKTEFDNLAPACKSCNSTKWAHPIWVMVGREVICSRES

Organism: NCBI:txid412755